Protein AF-A0A1L7W8F9-F1 (afdb_monomer_lite)

Organism: Fusarium proliferatum (strain ET1) (NCBI:txid1227346)

pLDDT: mean 82.41, std 11.7, range [34.16, 96.94]

Sequence (170 aa):
MPPLTVLLGNPYLVNFTNKLESITKATGMEKDLYLFNVTLDKWVQDFVEPGYASMAGPKGTTSIQTIVLCSRKWRDSALLIFLSFQKAGVGAVQHLGVWSPKTNASGNLEAIPPYALNGKAWPAGRRIVGKHDSERRRILPYLEAQESQKPLRLDTCWLTVGRIDEFFLR

Radius of gyration: 16.99 Å; chains: 1; bounding box: 45×44×45 Å

Structure (mmCIF, N/CA/C/O backbone):
data_AF-A0A1L7W8F9-F1
#
_entry.id   AF-A0A1L7W8F9-F1
#
loop_
_atom_site.group_PDB
_atom_site.id
_atom_site.type_symbol
_atom_site.label_atom_id
_atom_site.label_alt_id
_atom_site.label_comp_id
_atom_site.label_asym_id
_atom_site.label_entity_id
_atom_site.label_seq_id
_atom_site.pdbx_PDB_ins_code
_atom_site.Cartn_x
_atom_site.Cartn_y
_atom_site.Cartn_z
_atom_site.occupancy
_atom_site.B_iso_or_equiv
_atom_site.auth_seq_id
_atom_site.auth_comp_id
_atom_site.auth_asym_id
_atom_site.auth_atom_id
_atom_site.pdbx_PDB_model_num
ATOM 1 N N . MET A 1 1 ? -5.380 14.397 5.155 1.00 37.94 1 MET A N 1
ATOM 2 C CA . MET A 1 1 ? -3.904 14.410 5.056 1.00 37.94 1 MET A CA 1
ATOM 3 C C . MET A 1 1 ? -3.549 14.885 3.661 1.00 37.94 1 MET A C 1
ATOM 5 O O . MET A 1 1 ? -4.171 14.374 2.735 1.00 37.94 1 MET A O 1
ATOM 9 N N . PRO A 1 2 ? -2.633 15.852 3.498 1.00 34.16 2 PRO A N 1
ATOM 10 C CA . PRO A 1 2 ? -2.141 16.206 2.174 1.00 34.16 2 PRO A CA 1
ATOM 11 C C . PRO A 1 2 ? -1.418 14.997 1.553 1.00 34.16 2 PRO A C 1
ATOM 13 O O . PRO A 1 2 ? -0.794 14.232 2.298 1.00 34.16 2 PRO A O 1
ATOM 16 N N . PRO A 1 3 ? -1.512 14.794 0.228 1.00 43.28 3 PRO A N 1
ATOM 17 C CA . PRO A 1 3 ? -0.809 13.716 -0.448 1.00 43.28 3 PRO A CA 1
ATOM 18 C C . PRO A 1 3 ? 0.689 13.882 -0.232 1.00 43.28 3 PRO A C 1
ATOM 20 O O . PRO A 1 3 ? 1.248 14.963 -0.418 1.00 43.28 3 PRO A O 1
ATOM 23 N N . LEU A 1 4 ? 1.343 12.804 0.175 1.00 51.09 4 LEU A N 1
ATOM 24 C CA . LEU A 1 4 ? 2.788 12.752 0.182 1.00 51.09 4 LEU A CA 1
ATOM 25 C C . LEU A 1 4 ? 3.220 12.240 -1.196 1.00 51.09 4 LEU A C 1
ATOM 27 O O . LEU A 1 4 ? 3.386 11.040 -1.394 1.00 51.09 4 LEU A O 1
ATOM 31 N N . THR A 1 5 ? 3.297 13.143 -2.176 1.00 54.28 5 THR A N 1
ATOM 32 C CA . THR A 1 5 ? 3.678 12.773 -3.545 1.00 54.28 5 THR A CA 1
ATOM 33 C C . THR A 1 5 ? 5.191 12.662 -3.622 1.00 54.28 5 THR A C 1
ATOM 35 O O . THR A 1 5 ? 5.926 13.626 -3.406 1.00 54.28 5 THR A O 1
ATOM 38 N N . VAL A 1 6 ? 5.648 11.450 -3.901 1.00 58.72 6 VAL A N 1
ATOM 39 C CA . VAL A 1 6 ? 7.054 11.077 -3.887 1.00 58.72 6 VAL A CA 1
ATOM 40 C C . VAL A 1 6 ? 7.391 10.386 -5.194 1.00 58.72 6 VAL A C 1
ATOM 42 O O . VAL A 1 6 ? 6.728 9.424 -5.575 1.00 58.72 6 VAL A O 1
ATOM 45 N N . LEU A 1 7 ? 8.478 10.815 -5.829 1.00 60.50 7 LEU A N 1
ATOM 46 C CA . LEU A 1 7 ? 9.124 10.068 -6.906 1.00 60.50 7 LEU A CA 1
ATOM 47 C C . LEU A 1 7 ? 10.611 9.883 -6.615 1.00 60.50 7 LEU A C 1
ATOM 49 O O . LEU A 1 7 ? 11.198 10.594 -5.804 1.00 60.50 7 LEU A O 1
ATOM 53 N N . LEU A 1 8 ? 11.235 8.932 -7.303 1.00 60.50 8 LEU A N 1
ATOM 54 C CA . LEU A 1 8 ? 12.690 8.792 -7.328 1.00 60.50 8 LEU A CA 1
ATOM 55 C C . LEU A 1 8 ? 13.229 9.594 -8.511 1.00 60.50 8 LEU A C 1
ATOM 57 O O . LEU A 1 8 ? 12.706 9.510 -9.625 1.00 60.50 8 LEU A O 1
ATOM 61 N N . GLY A 1 9 ? 14.255 10.401 -8.253 1.00 59.69 9 GLY A N 1
ATOM 62 C CA . GLY A 1 9 ? 14.928 11.191 -9.273 1.00 59.69 9 GLY A CA 1
ATOM 63 C C . GLY A 1 9 ? 15.663 10.263 -10.231 1.00 59.69 9 GLY A C 1
ATOM 64 O O . GLY A 1 9 ? 16.642 9.626 -9.858 1.00 59.69 9 GLY A O 1
ATOM 65 N N . ASN A 1 10 ? 15.188 10.173 -11.470 1.00 66.00 10 ASN A N 1
ATOM 66 C CA . ASN A 1 10 ? 15.836 9.390 -12.512 1.00 66.00 10 ASN A CA 1
ATOM 67 C C . ASN A 1 10 ? 16.052 10.286 -13.747 1.00 66.00 10 ASN A C 1
ATOM 69 O O . ASN A 1 10 ? 15.075 10.841 -14.259 1.00 66.00 10 ASN A O 1
ATOM 73 N N . PRO A 1 11 ? 17.294 10.432 -14.250 1.00 67.19 11 PRO A N 1
ATOM 74 C CA . PRO A 1 11 ? 17.599 11.314 -15.380 1.00 67.19 11 PRO A CA 1
ATOM 75 C C . PRO A 1 11 ? 16.903 10.891 -16.683 1.00 67.19 11 PRO A C 1
ATOM 77 O O . PRO A 1 11 ? 16.726 11.709 -17.579 1.00 67.19 11 PRO A O 1
ATOM 80 N N . TYR A 1 12 ? 16.436 9.643 -16.783 1.00 76.00 12 TYR A N 1
ATOM 81 C CA . TYR A 1 12 ? 15.638 9.155 -17.910 1.00 76.00 12 TYR A CA 1
ATOM 82 C C . TYR A 1 12 ? 14.140 9.490 -17.791 1.00 76.00 12 TYR A C 1
ATOM 84 O O . TYR A 1 12 ? 13.385 9.246 -18.727 1.00 76.00 12 TYR A O 1
ATOM 92 N N . LEU A 1 13 ? 13.691 10.046 -16.659 1.00 81.69 13 LEU A N 1
ATOM 93 C CA . LEU A 1 13 ? 12.282 10.350 -16.378 1.00 81.69 13 LEU A CA 1
ATOM 94 C C . LEU A 1 13 ? 11.972 11.852 -16.349 1.00 81.69 13 LEU A C 1
ATOM 96 O O . LEU A 1 13 ? 10.881 12.222 -15.935 1.00 81.69 13 LEU A O 1
ATOM 100 N N . VAL A 1 14 ? 12.870 12.724 -16.820 1.00 84.62 14 VAL A N 1
ATOM 101 C CA . VAL A 1 14 ? 12.711 14.194 -16.734 1.00 84.62 14 VAL A CA 1
ATOM 102 C C . VAL A 1 14 ? 11.347 14.673 -17.241 1.00 84.62 14 VAL A C 1
ATOM 104 O O . VAL A 1 14 ? 10.661 15.417 -16.548 1.00 84.62 14 VAL A O 1
ATOM 107 N N . ASN A 1 15 ? 10.903 14.201 -18.411 1.00 88.56 15 ASN A N 1
ATOM 108 C CA . ASN A 1 15 ? 9.605 14.606 -18.960 1.00 88.56 15 ASN A CA 1
ATOM 109 C C . ASN A 1 15 ? 8.427 14.137 -18.083 1.00 88.56 15 ASN A C 1
ATOM 111 O O . ASN A 1 15 ? 7.476 14.879 -17.850 1.00 88.56 15 ASN A O 1
ATOM 115 N N . PHE A 1 16 ? 8.509 12.913 -17.557 1.00 88.12 16 PHE A N 1
ATOM 116 C CA . PHE A 1 16 ? 7.504 12.373 -16.644 1.00 88.12 16 PHE A CA 1
ATOM 117 C C . PHE A 1 16 ? 7.451 13.177 -15.341 1.00 88.12 16 PHE A C 1
ATOM 119 O O . PHE A 1 16 ? 6.374 13.603 -14.931 1.00 88.12 16 PHE A O 1
ATOM 126 N N . THR A 1 17 ? 8.608 13.438 -14.733 1.00 86.81 17 THR A N 1
ATOM 127 C CA . THR A 1 17 ? 8.723 14.188 -13.483 1.00 86.81 17 THR A CA 1
ATOM 128 C C . THR A 1 17 ? 8.189 15.609 -13.627 1.00 86.81 17 THR A C 1
ATOM 130 O O . THR A 1 17 ? 7.363 16.020 -12.818 1.00 86.81 17 THR A O 1
ATOM 133 N N . ASN A 1 18 ? 8.564 16.323 -14.693 1.00 88.31 18 ASN A N 1
ATOM 134 C CA . ASN A 1 18 ? 8.073 17.680 -14.954 1.00 88.31 18 ASN A CA 1
ATOM 135 C C . ASN A 1 18 ? 6.550 17.703 -15.144 1.00 88.31 18 ASN A C 1
ATOM 137 O O . ASN A 1 18 ? 5.857 18.588 -14.638 1.00 88.31 18 ASN A O 1
ATOM 141 N N . LYS A 1 19 ? 6.005 16.712 -15.861 1.00 90.25 19 LYS A N 1
ATOM 142 C CA . LYS A 1 19 ? 4.559 16.612 -16.070 1.00 90.25 19 LYS A CA 1
ATOM 143 C C . LYS A 1 19 ? 3.823 16.289 -14.771 1.00 90.25 19 LYS A C 1
ATOM 145 O O . LYS A 1 19 ? 2.791 16.900 -14.505 1.00 90.25 19 LYS A O 1
ATOM 150 N N . LEU A 1 20 ? 4.354 15.383 -13.948 1.00 87.31 20 LEU A N 1
ATOM 151 C CA . LEU A 1 20 ? 3.765 15.081 -12.645 1.00 87.31 20 LEU A CA 1
ATOM 152 C C . LEU A 1 20 ? 3.817 16.293 -11.712 1.00 87.31 20 LEU A C 1
ATOM 154 O O . LEU A 1 20 ? 2.834 16.573 -11.034 1.00 87.31 20 LEU A O 1
ATOM 158 N N . GLU A 1 21 ? 4.925 17.030 -11.692 1.00 86.81 21 GLU A N 1
ATOM 159 C CA . GLU A 1 21 ? 5.059 18.253 -10.900 1.00 86.81 21 GLU A CA 1
ATOM 160 C C . GLU A 1 21 ? 4.011 19.298 -11.311 1.00 86.81 21 GLU A C 1
ATOM 162 O O . GLU A 1 21 ? 3.326 19.859 -10.457 1.00 86.81 21 GLU A O 1
ATOM 167 N N . SER A 1 22 ? 3.819 19.500 -12.618 1.00 88.38 22 SER A N 1
ATOM 168 C CA . SER A 1 22 ? 2.789 20.400 -13.147 1.00 88.38 22 SER A CA 1
ATOM 169 C C . SER A 1 22 ? 1.379 19.987 -12.715 1.00 88.38 22 SER A C 1
ATOM 171 O O . SER A 1 22 ? 0.613 20.831 -12.249 1.00 88.38 22 SER A O 1
ATOM 173 N N . ILE A 1 23 ? 1.050 18.694 -12.804 1.00 88.44 23 ILE A N 1
ATOM 174 C CA . ILE A 1 23 ? -0.242 18.164 -12.346 1.00 88.44 23 ILE A CA 1
ATOM 175 C C . ILE A 1 23 ? -0.392 18.372 -10.836 1.00 88.44 23 ILE A C 1
ATOM 177 O O . ILE A 1 23 ? -1.420 18.867 -10.386 1.00 88.44 23 ILE A O 1
ATOM 181 N N . THR A 1 24 ? 0.644 18.063 -10.056 1.00 86.06 24 THR A N 1
ATOM 182 C CA . THR A 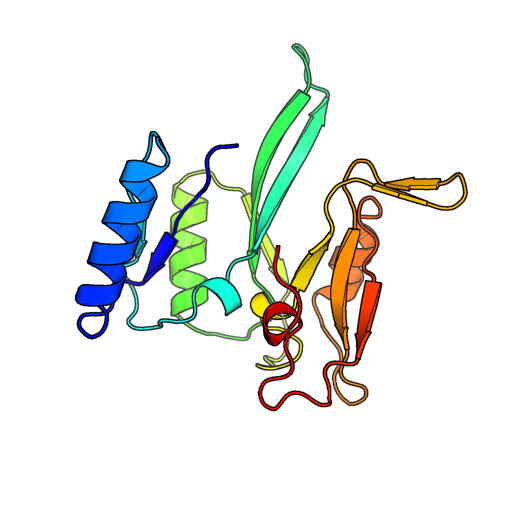1 24 ? 0.643 18.205 -8.592 1.00 86.06 24 THR A CA 1
ATOM 183 C C . THR A 1 24 ? 0.358 19.654 -8.188 1.00 86.06 24 THR A C 1
ATOM 185 O O . THR A 1 24 ? -0.537 19.901 -7.380 1.00 86.06 24 THR A O 1
ATOM 188 N N . LYS A 1 25 ? 1.023 20.628 -8.820 1.00 85.56 25 LYS A N 1
ATOM 189 C CA . LYS A 1 25 ? 0.779 22.063 -8.595 1.00 85.56 25 LYS A CA 1
ATOM 190 C C . LYS A 1 25 ? -0.652 22.472 -8.950 1.00 85.56 25 LYS A C 1
ATOM 192 O O . LYS A 1 25 ? -1.277 23.223 -8.205 1.00 85.56 25 LYS A O 1
ATOM 197 N N . ALA A 1 26 ? -1.207 21.930 -10.034 1.00 88.44 26 ALA A N 1
ATOM 198 C CA . ALA A 1 26 ? -2.583 22.206 -10.442 1.00 88.44 26 ALA A CA 1
ATOM 199 C C . ALA A 1 26 ? -3.639 21.664 -9.456 1.00 88.44 26 ALA A C 1
ATOM 201 O O . ALA A 1 26 ? -4.750 22.185 -9.416 1.00 88.44 26 ALA A O 1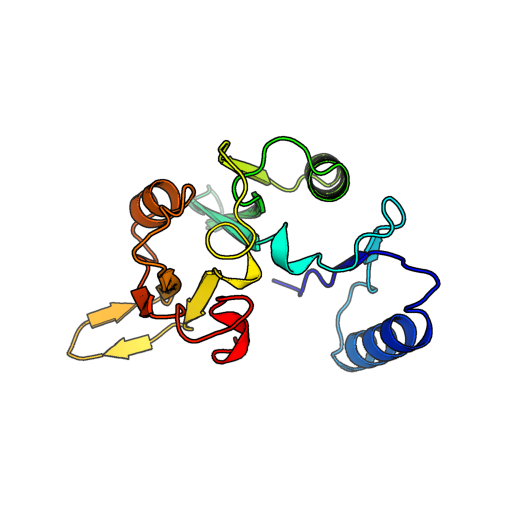
ATOM 202 N N . THR A 1 27 ? -3.308 20.658 -8.635 1.00 85.50 27 THR A N 1
ATOM 203 C CA . THR A 1 27 ? -4.233 20.119 -7.615 1.00 85.50 27 THR A CA 1
ATOM 204 C C . THR A 1 27 ? -4.349 20.974 -6.347 1.00 85.50 27 THR A C 1
ATOM 206 O O . THR A 1 27 ? -5.126 20.632 -5.458 1.00 85.50 27 THR A O 1
ATOM 209 N N . GLY A 1 28 ? -3.598 22.077 -6.239 1.00 83.75 28 GLY A N 1
ATOM 210 C CA . GLY A 1 28 ? -3.614 22.944 -5.054 1.00 83.75 28 GLY A CA 1
ATOM 211 C C . GLY A 1 28 ? -2.907 22.341 -3.837 1.00 83.75 28 GLY A C 1
ATOM 212 O O . GLY A 1 28 ? -3.148 22.762 -2.708 1.00 83.75 28 GLY A O 1
ATOM 213 N N . MET A 1 29 ? -2.047 21.340 -4.044 1.00 80.38 29 MET A N 1
ATOM 214 C CA . MET A 1 29 ? -1.207 20.803 -2.980 1.00 80.38 29 MET A CA 1
ATOM 215 C C . MET A 1 29 ? -0.243 21.870 -2.447 1.00 80.38 29 MET A C 1
ATOM 217 O O . MET A 1 29 ? 0.494 22.483 -3.210 1.00 80.38 29 MET A O 1
ATOM 221 N N . GLU A 1 30 ? -0.203 22.038 -1.123 1.00 75.25 30 GLU A N 1
ATOM 222 C CA . GLU A 1 30 ? 0.671 23.016 -0.451 1.00 75.25 30 GLU A CA 1
ATOM 223 C C . GLU A 1 30 ? 2.163 22.659 -0.510 1.00 75.25 30 GLU A C 1
ATOM 225 O O . GLU A 1 30 ? 3.015 23.522 -0.312 1.00 75.25 30 GLU A O 1
ATOM 230 N N . LYS A 1 31 ? 2.491 21.380 -0.725 1.00 74.19 31 LYS A N 1
ATOM 231 C CA . LYS A 1 31 ? 3.870 20.888 -0.764 1.00 74.19 31 LYS A CA 1
ATOM 232 C C . LYS A 1 31 ? 4.253 20.485 -2.176 1.00 74.19 31 LYS A C 1
ATOM 234 O O . LYS A 1 31 ? 3.520 19.743 -2.829 1.00 74.19 31 LYS A O 1
ATOM 239 N N . ASP A 1 32 ? 5.438 20.924 -2.585 1.00 78.31 32 ASP A N 1
ATOM 240 C CA . ASP A 1 32 ? 6.049 20.511 -3.840 1.00 78.31 32 ASP A CA 1
ATOM 241 C C . ASP A 1 32 ? 6.339 19.005 -3.865 1.00 78.31 32 ASP A C 1
ATOM 243 O O . ASP A 1 32 ? 6.510 18.344 -2.833 1.00 78.31 32 ASP A O 1
ATOM 247 N N . LEU A 1 33 ? 6.418 18.473 -5.085 1.00 80.38 33 LEU A N 1
ATOM 248 C CA . LEU A 1 33 ? 6.823 17.101 -5.352 1.00 80.38 33 LEU A CA 1
ATOM 249 C C . LEU A 1 33 ? 8.225 16.849 -4.781 1.00 80.38 33 LEU A C 1
ATOM 251 O O . LEU A 1 33 ? 9.189 17.512 -5.164 1.00 80.38 33 LEU A O 1
ATOM 255 N N . TYR A 1 34 ? 8.358 15.855 -3.902 1.00 78.06 34 TYR A N 1
ATOM 256 C CA . TYR A 1 34 ? 9.661 15.480 -3.363 1.00 78.06 34 TYR A CA 1
ATOM 257 C C . TYR A 1 34 ? 10.305 14.383 -4.215 1.00 78.06 34 TYR A C 1
ATOM 259 O O . TYR A 1 34 ? 9.749 13.293 -4.381 1.00 78.06 34 TYR A O 1
ATOM 267 N N . LEU A 1 35 ? 11.501 14.670 -4.734 1.00 78.50 35 LEU A N 1
ATOM 268 C CA . LEU A 1 35 ? 12.288 13.738 -5.537 1.00 78.50 35 LEU A CA 1
ATOM 269 C C . LEU A 1 35 ? 13.416 13.132 -4.705 1.00 78.50 35 LEU A C 1
ATOM 271 O O . LEU A 1 35 ? 14.384 13.800 -4.344 1.00 78.50 35 LEU A O 1
ATOM 275 N N . PHE A 1 36 ? 13.328 11.834 -4.446 1.00 73.44 36 PHE A N 1
ATOM 276 C CA . PHE A 1 36 ? 14.412 11.073 -3.845 1.00 73.44 36 PHE A CA 1
ATOM 277 C C . PHE A 1 36 ? 15.542 10.886 -4.857 1.00 73.44 36 PHE A C 1
ATOM 279 O O . PHE A 1 36 ? 15.496 9.984 -5.689 1.00 73.44 36 PHE A O 1
ATOM 286 N N . ASN A 1 37 ? 16.592 11.698 -4.758 1.00 74.12 37 ASN A N 1
ATOM 287 C CA . ASN A 1 37 ? 17.790 11.566 -5.594 1.00 74.12 37 ASN A CA 1
ATOM 288 C C . ASN A 1 37 ? 18.850 10.631 -4.977 1.00 74.12 37 ASN A C 1
ATOM 290 O O . ASN A 1 37 ? 20.051 10.855 -5.092 1.00 74.12 37 ASN A O 1
ATOM 294 N N . VAL A 1 38 ? 18.398 9.613 -4.242 1.00 69.62 38 VAL A N 1
ATOM 295 C CA . VAL A 1 38 ? 19.260 8.664 -3.513 1.00 69.62 38 VAL A CA 1
ATOM 296 C C . VAL A 1 38 ? 19.363 7.309 -4.218 1.00 69.62 38 VAL A C 1
ATOM 298 O O . VAL A 1 38 ? 20.077 6.423 -3.762 1.00 69.62 38 VAL A O 1
ATOM 301 N N . THR A 1 39 ? 18.638 7.119 -5.323 1.00 73.19 39 THR A N 1
ATOM 302 C CA . THR A 1 39 ? 18.630 5.886 -6.118 1.00 73.19 39 THR A CA 1
ATOM 303 C C . THR A 1 39 ? 18.042 6.130 -7.510 1.00 73.19 39 THR A C 1
ATOM 305 O O . THR A 1 39 ? 17.192 6.997 -7.680 1.00 73.19 39 THR A O 1
ATOM 308 N N . LEU A 1 40 ? 18.465 5.323 -8.490 1.00 74.88 40 LEU A N 1
ATOM 309 C CA . LEU A 1 40 ? 17.933 5.303 -9.862 1.00 74.88 40 LEU A CA 1
ATOM 310 C C . LEU A 1 40 ? 16.706 4.398 -10.035 1.00 74.88 40 LEU A C 1
ATOM 312 O O . LEU A 1 40 ? 16.143 4.292 -11.128 1.00 74.88 40 LEU A O 1
ATOM 316 N N . ASP A 1 41 ? 16.321 3.697 -8.978 1.00 79.06 41 ASP A N 1
ATOM 317 C CA . ASP A 1 41 ? 15.114 2.896 -8.948 1.00 79.06 41 ASP A CA 1
ATOM 318 C C . ASP A 1 41 ? 13.888 3.746 -9.300 1.00 79.06 41 ASP A C 1
ATOM 320 O O . ASP A 1 41 ? 13.774 4.874 -8.856 1.00 79.06 41 ASP A O 1
ATOM 324 N N . LYS A 1 42 ? 12.979 3.228 -10.122 1.00 80.69 42 LYS A N 1
ATOM 325 C CA . LYS A 1 42 ? 11.793 3.962 -10.585 1.00 80.69 42 LYS A CA 1
ATOM 326 C C . LYS A 1 42 ? 10.489 3.492 -9.944 1.00 80.69 42 LYS A C 1
ATOM 328 O O . LYS A 1 42 ? 9.460 4.130 -10.126 1.00 80.69 42 LYS A O 1
ATOM 333 N N . TRP A 1 43 ? 10.513 2.390 -9.198 1.00 81.19 43 TRP A N 1
ATOM 334 C CA . TRP A 1 43 ? 9.301 1.697 -8.757 1.00 81.19 43 TRP A CA 1
ATOM 335 C C . TRP A 1 43 ? 8.918 2.019 -7.309 1.00 81.19 43 TRP A C 1
ATOM 337 O O . TRP A 1 43 ? 8.654 1.101 -6.547 1.00 81.19 43 TRP A O 1
ATOM 347 N N . VAL A 1 44 ? 8.893 3.300 -6.899 1.00 80.19 44 VAL A N 1
ATOM 348 C CA . VAL A 1 44 ? 8.601 3.728 -5.500 1.00 80.19 44 VAL A CA 1
ATOM 349 C C . VAL A 1 44 ? 7.430 2.972 -4.872 1.00 80.19 44 VAL A C 1
ATOM 351 O O . VAL A 1 44 ? 7.525 2.507 -3.734 1.00 80.19 44 VAL A O 1
ATOM 354 N N . GLN A 1 45 ? 6.358 2.828 -5.649 1.00 84.19 45 GLN A N 1
ATOM 355 C CA . GLN A 1 45 ? 5.119 2.154 -5.276 1.00 84.19 45 GLN A CA 1
ATOM 356 C C . GLN A 1 45 ? 5.325 0.693 -4.846 1.00 84.19 45 GLN A C 1
ATOM 358 O O . GLN A 1 45 ? 4.521 0.160 -4.100 1.00 84.19 45 GLN A O 1
ATOM 363 N N . ASP A 1 46 ? 6.412 0.027 -5.242 1.00 82.81 46 ASP A N 1
ATOM 364 C CA . ASP A 1 46 ? 6.711 -1.344 -4.821 1.00 82.81 46 ASP A CA 1
ATOM 365 C C . ASP A 1 46 ? 7.399 -1.430 -3.451 1.00 82.81 46 ASP A C 1
ATOM 367 O O . ASP A 1 46 ? 7.602 -2.542 -2.942 1.00 82.81 46 ASP A O 1
ATOM 371 N N . PHE A 1 47 ? 7.809 -0.299 -2.867 1.00 78.44 47 PHE A N 1
ATOM 372 C CA . PHE A 1 47 ? 8.590 -0.255 -1.623 1.00 78.44 47 PHE A CA 1
ATOM 373 C C . PHE A 1 47 ? 7.858 0.422 -0.481 1.00 78.44 47 PHE A C 1
ATOM 375 O O . PHE A 1 47 ? 8.068 0.023 0.660 1.00 78.44 47 PHE A O 1
ATOM 382 N N . VAL A 1 48 ? 7.051 1.439 -0.773 1.00 79.81 48 VAL A N 1
ATOM 383 C CA . VAL A 1 48 ? 6.445 2.297 0.243 1.00 79.81 48 VAL A CA 1
ATOM 384 C C . VAL A 1 48 ? 4.938 2.211 0.140 1.00 79.81 48 VAL A C 1
ATOM 386 O O . VAL A 1 48 ? 4.376 2.536 -0.897 1.00 79.81 48 VAL A O 1
ATOM 389 N N . GLU A 1 49 ? 4.305 1.829 1.243 1.00 87.00 49 GLU A N 1
ATOM 390 C CA . GLU A 1 49 ? 2.867 1.986 1.434 1.00 87.00 49 GLU A CA 1
ATOM 391 C C . GLU A 1 49 ? 2.621 3.013 2.554 1.00 87.00 49 GLU A C 1
ATOM 393 O O . GLU A 1 49 ? 2.942 2.729 3.717 1.00 87.00 49 GLU A O 1
ATOM 398 N N . PRO A 1 50 ? 2.117 4.221 2.243 1.00 87.38 50 PRO A N 1
ATOM 399 C CA . PRO A 1 50 ? 1.779 5.217 3.252 1.00 87.38 50 PRO A CA 1
ATOM 400 C C . PRO A 1 50 ? 0.607 4.764 4.131 1.00 87.38 50 PRO A C 1
ATOM 402 O O . PRO A 1 50 ? -0.426 4.303 3.652 1.00 87.38 50 PRO A O 1
ATOM 405 N N . GLY A 1 51 ? 0.739 4.967 5.435 1.00 88.69 51 GLY A N 1
ATOM 406 C CA . GLY A 1 51 ? -0.276 4.666 6.433 1.00 88.69 51 GLY A CA 1
ATOM 407 C C . GLY A 1 51 ? -0.282 5.685 7.566 1.00 88.69 51 GLY A C 1
ATOM 408 O O . GLY A 1 51 ? 0.385 6.722 7.526 1.00 88.69 51 GLY A O 1
ATOM 409 N N . TYR A 1 52 ? -1.070 5.395 8.595 1.00 91.06 52 TYR A N 1
ATOM 410 C CA . TYR A 1 52 ? -1.082 6.172 9.825 1.00 91.06 52 TYR A CA 1
ATOM 411 C C . TYR A 1 52 ? -1.463 5.293 11.016 1.00 91.06 52 TYR A C 1
ATOM 413 O O . TYR A 1 52 ? -2.075 4.235 10.858 1.00 91.06 52 TYR A O 1
ATOM 421 N N . ALA A 1 53 ? -1.110 5.751 12.211 1.00 90.62 53 ALA A N 1
ATOM 422 C CA . ALA A 1 53 ? -1.612 5.219 13.469 1.00 90.62 53 ALA A CA 1
ATOM 423 C C . ALA A 1 53 ? -2.174 6.371 14.300 1.00 90.62 53 ALA A C 1
ATOM 425 O O . ALA A 1 53 ? -1.609 7.467 14.306 1.00 90.62 53 ALA A O 1
ATOM 426 N N . SER A 1 54 ? -3.280 6.125 14.995 1.00 91.88 54 SER A N 1
ATOM 427 C CA . SER A 1 54 ? -3.989 7.142 15.769 1.00 91.88 54 SER A CA 1
ATOM 428 C C . SER A 1 54 ? -4.326 6.623 17.156 1.00 91.88 54 SER A C 1
ATOM 430 O O . SER A 1 54 ? -4.613 5.441 17.328 1.00 91.88 54 SER A O 1
ATOM 432 N N . MET A 1 55 ? -4.337 7.522 18.135 1.00 93.44 55 MET A N 1
ATOM 433 C CA . MET A 1 55 ? -4.805 7.240 19.489 1.00 93.44 55 MET A CA 1
ATOM 434 C C . MET A 1 55 ? -5.563 8.438 20.058 1.00 93.44 55 MET A C 1
ATOM 436 O O . MET A 1 55 ? -5.355 9.580 19.638 1.00 93.44 55 MET A O 1
ATOM 440 N N . ALA A 1 56 ? -6.429 8.183 21.038 1.00 94.62 56 ALA A N 1
ATOM 441 C CA . ALA A 1 56 ? -7.045 9.251 21.812 1.00 94.62 56 ALA A CA 1
ATOM 442 C C . ALA A 1 56 ? -5.968 9.982 22.629 1.00 94.62 56 ALA A C 1
ATOM 444 O O . ALA A 1 56 ? -5.173 9.354 23.327 1.00 94.62 56 ALA A O 1
ATOM 445 N N . GLY A 1 57 ? -5.935 11.307 22.527 1.00 93.31 57 GLY A N 1
ATOM 446 C CA . GLY A 1 57 ? -5.069 12.176 23.310 1.00 93.31 57 GLY A CA 1
ATOM 447 C C . GLY A 1 57 ? -5.871 13.148 24.183 1.00 93.31 57 GLY A C 1
ATOM 448 O O . GLY A 1 57 ? -7.088 13.270 24.029 1.00 93.31 57 GLY A O 1
ATOM 449 N N . PRO A 1 58 ? -5.199 13.906 25.068 1.00 90.62 58 PRO A N 1
ATOM 450 C CA . PRO A 1 58 ? -5.860 14.812 26.015 1.00 90.62 58 PRO A CA 1
ATOM 451 C C . PRO A 1 58 ? -6.698 15.928 25.369 1.00 90.62 58 PRO A C 1
ATOM 453 O O . PRO A 1 58 ? -7.564 16.499 26.021 1.00 90.62 58 PRO A O 1
ATOM 456 N N . LYS A 1 59 ? -6.428 16.264 24.100 1.00 93.31 59 LYS A N 1
ATOM 457 C CA . LYS A 1 59 ? -7.114 17.321 23.334 1.00 93.31 59 LYS A CA 1
ATOM 458 C C . LYS A 1 59 ? -7.828 16.785 22.084 1.00 93.31 59 LYS A C 1
ATOM 460 O O . LYS A 1 59 ? -8.095 17.546 21.160 1.00 93.31 59 LYS A O 1
ATOM 465 N N . GLY A 1 60 ? -8.096 15.479 22.033 1.00 92.94 60 GLY A N 1
ATOM 466 C CA . GLY A 1 60 ? -8.659 14.798 20.866 1.00 92.94 60 GLY A CA 1
ATOM 467 C C . GLY A 1 60 ? -7.694 13.792 20.243 1.00 92.94 60 GLY A C 1
ATOM 468 O O . GLY A 1 60 ? -6.668 13.447 20.827 1.00 92.94 60 GLY A O 1
ATOM 469 N N . THR A 1 61 ? -8.045 13.280 19.065 1.00 94.00 61 THR A N 1
ATOM 470 C CA . THR A 1 61 ? -7.268 12.238 18.381 1.00 94.00 61 THR A CA 1
ATOM 471 C C . THR A 1 61 ? -5.923 12.774 17.905 1.00 94.00 61 THR A C 1
ATOM 473 O O . THR A 1 61 ? -5.863 13.698 17.096 1.00 94.00 61 THR A O 1
ATOM 476 N N . THR A 1 62 ? -4.846 12.133 18.345 1.00 91.56 62 THR A N 1
ATOM 477 C CA . THR A 1 62 ? -3.490 12.367 17.844 1.00 91.56 62 THR A CA 1
ATOM 478 C C . THR A 1 62 ? -3.129 11.262 16.863 1.00 91.56 62 THR A C 1
ATOM 480 O O . THR A 1 62 ? -3.443 10.096 17.100 1.00 91.56 62 THR A O 1
ATOM 483 N N . SER A 1 63 ? -2.466 11.615 15.761 1.00 91.50 63 SER A N 1
ATOM 484 C CA . SER A 1 63 ? -2.049 10.655 14.734 1.00 91.50 63 SER A CA 1
ATOM 485 C C . SER A 1 63 ? -0.593 10.846 14.338 1.00 91.50 63 SER A C 1
ATOM 487 O O . SER A 1 63 ? -0.110 11.974 14.276 1.00 91.50 63 SER A O 1
ATOM 489 N N . ILE A 1 64 ? 0.072 9.744 14.009 1.00 89.12 64 ILE A N 1
ATOM 490 C CA . ILE A 1 64 ? 1.379 9.728 13.354 1.00 89.12 64 ILE A CA 1
ATOM 491 C C . ILE A 1 64 ? 1.228 9.140 11.954 1.00 89.12 64 ILE A C 1
ATOM 493 O O . ILE A 1 64 ? 0.472 8.189 11.750 1.00 89.12 64 ILE A O 1
ATOM 497 N N . GLN A 1 65 ? 1.950 9.699 10.986 1.00 88.12 65 GLN A N 1
ATOM 498 C CA . GLN A 1 65 ? 2.107 9.054 9.685 1.00 88.12 65 GLN A CA 1
ATOM 499 C C . GLN A 1 65 ? 3.046 7.863 9.837 1.00 88.12 65 GLN A C 1
ATOM 501 O O . GLN A 1 65 ? 4.010 7.924 10.605 1.00 88.12 65 GLN A O 1
ATOM 506 N N . THR A 1 66 ? 2.769 6.796 9.100 1.00 84.62 66 THR A N 1
ATOM 507 C CA . THR A 1 66 ? 3.624 5.618 9.040 1.00 84.62 66 THR A CA 1
ATOM 508 C C . THR A 1 66 ? 3.942 5.260 7.597 1.00 84.62 66 THR A C 1
ATOM 510 O O . THR A 1 66 ? 3.153 5.510 6.692 1.00 84.62 66 THR A O 1
ATOM 513 N N . ILE A 1 67 ? 5.103 4.660 7.372 1.00 83.75 67 ILE A N 1
ATOM 514 C CA . ILE A 1 67 ? 5.412 3.966 6.124 1.00 83.75 67 ILE A CA 1
ATOM 515 C C . ILE A 1 67 ? 5.516 2.470 6.398 1.00 83.75 67 ILE A C 1
ATOM 517 O O . ILE A 1 67 ? 6.164 2.048 7.360 1.00 83.75 67 ILE A O 1
ATOM 521 N N . VAL A 1 68 ? 4.886 1.659 5.554 1.00 77.31 68 VAL A N 1
ATOM 522 C CA . VAL A 1 68 ? 5.041 0.205 5.578 1.00 77.31 68 VAL A CA 1
ATOM 523 C C . VAL A 1 68 ? 5.944 -0.203 4.423 1.00 77.31 68 VAL A C 1
ATOM 525 O O . VAL A 1 68 ? 5.622 0.019 3.256 1.00 77.31 68 VAL A O 1
ATOM 528 N N . LEU A 1 69 ? 7.078 -0.819 4.755 1.00 71.56 69 LEU A N 1
ATOM 529 C CA . LEU A 1 69 ? 7.947 -1.468 3.782 1.00 71.56 69 LEU A CA 1
ATOM 530 C C . LEU A 1 69 ? 7.581 -2.942 3.646 1.00 71.56 69 LEU A C 1
ATOM 532 O O . LEU A 1 69 ? 7.676 -3.714 4.611 1.00 71.56 69 LEU A O 1
ATOM 536 N N . CYS A 1 70 ? 7.241 -3.367 2.433 1.00 64.94 70 CYS A N 1
ATOM 537 C CA . CYS A 1 70 ? 6.969 -4.774 2.190 1.00 64.94 70 CYS A CA 1
ATOM 538 C C . CYS A 1 70 ? 8.262 -5.613 2.042 1.00 64.94 70 CYS A C 1
ATOM 540 O O . CYS A 1 70 ? 9.221 -5.242 1.362 1.00 64.94 70 CYS A O 1
ATOM 542 N N . SER A 1 71 ? 8.249 -6.765 2.725 1.00 57.44 71 SER A N 1
ATOM 543 C CA . SER A 1 71 ? 9.296 -7.788 2.908 1.00 57.44 71 SER A CA 1
ATOM 544 C C . SER A 1 71 ? 10.413 -7.876 1.869 1.00 57.44 71 SER A C 1
ATOM 546 O O . SER A 1 71 ? 10.208 -8.444 0.799 1.00 57.44 71 SER A O 1
ATOM 548 N N . ARG A 1 72 ? 11.637 -7.458 2.237 1.00 64.12 72 ARG A N 1
ATOM 549 C CA . ARG A 1 72 ? 12.860 -7.626 1.425 1.00 64.12 72 ARG A CA 1
ATOM 550 C C . ARG A 1 72 ? 14.126 -7.835 2.265 1.00 64.12 72 ARG A C 1
ATOM 552 O O . ARG A 1 72 ? 14.232 -7.313 3.372 1.00 64.12 72 ARG A O 1
ATOM 559 N N . LYS A 1 73 ? 15.114 -8.533 1.684 1.00 54.44 73 LYS A N 1
ATOM 560 C CA . LYS A 1 73 ? 16.468 -8.749 2.228 1.00 54.44 73 LYS A CA 1
ATOM 561 C C . LYS A 1 73 ? 17.502 -7.928 1.433 1.00 54.44 73 LYS A C 1
ATOM 563 O O . LYS A 1 73 ? 18.323 -8.530 0.768 1.00 54.44 73 LYS A O 1
ATOM 568 N N . TRP A 1 74 ? 17.457 -6.590 1.511 1.00 53.78 74 TRP A N 1
ATOM 569 C CA . TRP A 1 74 ? 18.407 -5.638 0.876 1.00 53.78 74 TRP A CA 1
ATOM 570 C C . TRP A 1 74 ? 18.086 -5.213 -0.566 1.00 53.78 74 TRP A C 1
ATOM 572 O O . TRP A 1 74 ? 18.585 -5.766 -1.538 1.00 53.78 74 TRP A O 1
ATOM 582 N N . ARG A 1 75 ? 17.267 -4.165 -0.703 1.00 64.00 75 ARG A N 1
ATOM 583 C CA . ARG A 1 75 ? 17.298 -3.276 -1.870 1.00 64.00 75 ARG A CA 1
ATOM 584 C C . ARG A 1 75 ? 17.616 -1.888 -1.346 1.00 64.00 75 ARG A C 1
ATOM 586 O O . ARG A 1 75 ? 16.796 -1.330 -0.616 1.00 64.00 75 ARG A O 1
ATOM 593 N N . ASP A 1 76 ? 18.772 -1.353 -1.715 1.00 69.56 76 ASP A N 1
ATOM 594 C CA . ASP A 1 76 ? 19.308 -0.110 -1.143 1.00 69.56 76 ASP A CA 1
ATOM 595 C C . ASP A 1 76 ? 18.30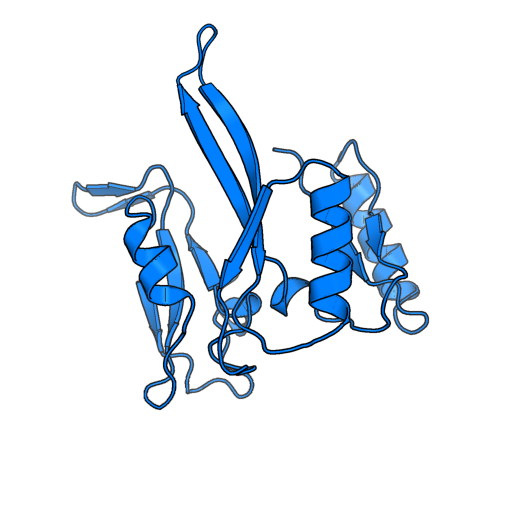9 1.044 -1.241 1.00 69.56 76 ASP A C 1
ATOM 597 O O . ASP A 1 76 ? 18.122 1.802 -0.299 1.00 69.56 76 ASP A O 1
ATOM 601 N N . SER A 1 77 ? 17.546 1.092 -2.333 1.00 76.25 77 SER A N 1
ATOM 602 C CA . SER A 1 77 ? 16.496 2.087 -2.578 1.00 76.25 77 SER A CA 1
ATOM 603 C C . SER A 1 77 ? 15.425 2.138 -1.488 1.00 76.25 77 SER A C 1
ATOM 605 O O . SER A 1 77 ? 15.103 3.213 -0.992 1.00 76.25 77 SER A O 1
ATOM 607 N N . ALA A 1 78 ? 14.899 0.981 -1.074 1.00 75.44 78 ALA A N 1
ATOM 608 C CA . ALA A 1 78 ? 13.849 0.915 -0.058 1.00 75.44 78 ALA A CA 1
ATOM 609 C C . ALA A 1 78 ? 14.381 1.337 1.320 1.00 75.44 78 ALA A C 1
ATOM 611 O O . ALA A 1 78 ? 13.701 2.049 2.056 1.00 75.44 78 ALA A O 1
ATOM 612 N N . LEU A 1 79 ? 15.616 0.938 1.642 1.00 78.25 79 LEU A N 1
ATOM 613 C CA . LEU A 1 79 ? 16.280 1.322 2.886 1.00 78.25 79 LEU A CA 1
ATOM 614 C C . LEU A 1 79 ? 16.583 2.826 2.928 1.00 78.25 79 LEU A C 1
ATOM 616 O O . LEU A 1 79 ? 16.339 3.476 3.940 1.00 78.25 79 LEU A O 1
ATOM 620 N N . LEU A 1 80 ? 17.072 3.400 1.828 1.00 79.75 80 LEU A N 1
ATOM 621 C CA . LEU A 1 80 ? 17.385 4.828 1.741 1.00 79.75 80 LEU A CA 1
ATOM 622 C C . LEU A 1 80 ? 16.128 5.697 1.876 1.00 79.75 80 LEU A C 1
ATOM 624 O O . LEU A 1 80 ? 16.139 6.686 2.614 1.00 79.75 80 LEU A O 1
ATOM 628 N N . ILE A 1 81 ? 15.028 5.302 1.228 1.00 77.31 81 ILE A N 1
ATOM 629 C CA . ILE A 1 81 ? 13.735 5.984 1.373 1.00 77.31 81 ILE A CA 1
ATOM 630 C C . ILE A 1 81 ? 13.234 5.872 2.819 1.00 77.31 81 ILE A C 1
ATOM 632 O O . ILE A 1 81 ? 12.833 6.868 3.417 1.00 77.31 81 ILE A O 1
ATOM 636 N N . PHE A 1 82 ? 13.327 4.687 3.424 1.00 79.44 82 PHE A N 1
ATOM 637 C CA . PHE A 1 82 ? 12.935 4.466 4.816 1.00 79.44 82 PHE A CA 1
ATOM 638 C C . PHE A 1 82 ? 13.696 5.341 5.807 1.00 79.44 82 PHE A C 1
ATOM 640 O O . PHE A 1 82 ? 13.081 5.996 6.647 1.00 79.44 82 PHE A O 1
ATOM 647 N N . LEU A 1 83 ? 15.024 5.402 5.686 1.00 80.62 83 LEU A N 1
ATOM 648 C CA . LEU A 1 83 ? 15.851 6.245 6.547 1.00 80.62 83 LEU A CA 1
ATOM 649 C C . LEU A 1 83 ? 15.517 7.727 6.365 1.00 80.62 83 LEU A C 1
ATOM 651 O O . LEU A 1 83 ? 15.531 8.486 7.331 1.00 80.62 83 LEU A O 1
ATOM 655 N N . SER A 1 84 ? 15.188 8.141 5.142 1.00 81.25 84 SER A N 1
ATOM 656 C CA . SER A 1 84 ? 14.777 9.517 4.869 1.00 81.25 84 SER A CA 1
ATOM 657 C C . SER A 1 84 ? 13.458 9.871 5.560 1.00 81.25 84 SER A C 1
ATOM 659 O O . SER A 1 84 ? 13.359 10.923 6.187 1.00 81.25 84 SER A O 1
ATOM 661 N N . PHE A 1 85 ? 12.469 8.975 5.521 1.00 81.38 85 PHE A N 1
ATOM 662 C CA . PHE A 1 85 ? 11.196 9.157 6.221 1.00 81.38 85 PHE A CA 1
ATOM 663 C C . PHE A 1 85 ? 11.338 9.170 7.740 1.00 81.38 85 PHE A C 1
ATOM 665 O O . PHE A 1 85 ? 10.761 10.029 8.406 1.00 81.38 85 PHE A O 1
ATOM 672 N N . GLN A 1 86 ? 12.151 8.266 8.285 1.00 80.75 86 GLN A N 1
ATOM 673 C CA . GLN A 1 86 ? 12.420 8.227 9.717 1.00 80.75 86 GLN A CA 1
ATOM 674 C C . GLN A 1 86 ? 13.053 9.542 10.200 1.00 80.75 86 GLN A C 1
ATOM 676 O O . GLN A 1 86 ? 12.613 10.106 11.200 1.00 80.75 86 GLN A O 1
ATOM 681 N N . LYS A 1 87 ? 14.038 10.078 9.462 1.00 81.94 87 LYS A N 1
ATOM 682 C CA . LYS A 1 87 ? 14.653 11.386 9.760 1.00 81.94 87 LYS A CA 1
ATOM 683 C C . LYS A 1 87 ? 13.650 12.542 9.710 1.00 81.94 87 LYS A C 1
ATOM 685 O O . LYS A 1 87 ? 13.823 13.518 10.430 1.00 81.94 87 LYS A O 1
ATOM 690 N N . ALA A 1 88 ? 12.602 12.422 8.897 1.00 83.50 88 ALA A N 1
ATOM 691 C CA . ALA A 1 88 ? 11.513 13.391 8.810 1.00 83.50 88 ALA A CA 1
ATOM 692 C C . ALA A 1 88 ? 10.442 13.225 9.912 1.00 83.50 88 ALA A C 1
ATOM 694 O O . ALA A 1 88 ? 9.420 13.908 9.873 1.00 83.50 88 ALA A O 1
ATOM 695 N N . GLY A 1 89 ? 10.645 12.326 10.884 1.00 85.50 89 GLY A N 1
ATOM 696 C CA . GLY A 1 89 ? 9.707 12.090 11.986 1.00 85.50 89 GLY A CA 1
ATOM 697 C C . GLY A 1 89 ? 8.504 11.218 11.615 1.00 85.50 89 GLY A C 1
ATOM 698 O O . GLY A 1 89 ? 7.510 11.205 12.339 1.00 85.50 89 GLY A O 1
ATOM 699 N N . VAL A 1 90 ? 8.569 10.493 10.495 1.00 87.75 90 VAL A N 1
ATOM 700 C CA . VAL A 1 90 ? 7.526 9.548 10.076 1.00 87.75 90 VAL A CA 1
ATOM 701 C C . VAL A 1 90 ? 7.794 8.187 10.718 1.00 87.75 90 VAL A C 1
ATOM 703 O O . VAL A 1 90 ? 8.917 7.680 10.688 1.00 87.75 90 VAL A O 1
ATOM 706 N N . GLY A 1 91 ? 6.759 7.584 11.308 1.00 87.00 91 GLY A N 1
ATOM 707 C CA . GLY A 1 91 ? 6.842 6.233 11.855 1.00 87.00 91 GLY A CA 1
ATOM 708 C C . GLY A 1 91 ? 7.127 5.219 10.749 1.00 87.00 91 GLY A C 1
ATOM 709 O O . GLY A 1 91 ? 6.747 5.414 9.597 1.00 87.00 91 GLY A O 1
ATOM 710 N N . ALA A 1 92 ? 7.791 4.115 11.067 1.00 83.81 92 ALA A N 1
ATOM 711 C CA . ALA A 1 92 ? 8.190 3.178 10.029 1.00 83.81 92 ALA A CA 1
ATOM 712 C C . ALA A 1 92 ? 8.068 1.730 10.496 1.00 83.81 92 ALA A C 1
ATOM 714 O O . ALA A 1 92 ? 8.498 1.378 11.593 1.00 83.81 92 ALA A O 1
ATOM 715 N N . VAL A 1 93 ? 7.464 0.896 9.650 1.00 83.81 93 VAL A N 1
ATOM 716 C CA . VAL A 1 93 ? 7.261 -0.531 9.894 1.00 83.81 93 VAL A CA 1
ATOM 717 C C . VAL A 1 93 ? 7.875 -1.304 8.742 1.00 83.81 93 VAL A C 1
ATOM 719 O O . VAL A 1 93 ? 7.528 -1.100 7.580 1.00 83.81 93 VAL A O 1
ATOM 722 N N . GLN A 1 94 ? 8.769 -2.229 9.068 1.00 80.19 94 GLN A N 1
ATOM 723 C CA . GLN A 1 94 ? 9.344 -3.149 8.101 1.00 80.19 94 GLN A CA 1
ATOM 724 C C . GLN A 1 94 ? 9.076 -4.577 8.549 1.00 80.19 94 GLN A C 1
ATOM 726 O O . GLN A 1 94 ? 9.416 -4.972 9.662 1.00 80.19 94 GLN A O 1
ATOM 731 N N . HIS A 1 95 ? 8.494 -5.369 7.657 1.00 77.56 95 HIS A N 1
ATOM 732 C CA . HIS A 1 95 ? 8.447 -6.812 7.834 1.00 77.56 95 HIS A CA 1
ATOM 733 C C . HIS A 1 95 ? 9.628 -7.430 7.090 1.00 77.56 95 HIS A C 1
ATOM 735 O O . HIS A 1 95 ? 9.889 -7.050 5.954 1.00 77.56 95 HIS A O 1
ATOM 741 N N . LEU A 1 96 ? 10.361 -8.355 7.707 1.00 74.12 96 LEU A N 1
ATOM 742 C CA . LEU A 1 96 ? 11.522 -8.995 7.083 1.00 74.12 96 LEU A CA 1
ATOM 743 C C . LEU A 1 96 ? 11.126 -10.323 6.427 1.00 74.12 96 LEU A C 1
ATOM 745 O O . LEU A 1 96 ? 10.257 -11.040 6.919 1.00 74.12 96 LEU A O 1
ATOM 749 N N . GLY A 1 97 ? 11.785 -10.676 5.324 1.00 68.88 97 GLY A N 1
ATOM 750 C CA . GLY A 1 97 ? 11.560 -11.956 4.657 1.00 68.88 97 GLY A CA 1
ATOM 751 C C . GLY A 1 97 ? 12.175 -12.048 3.264 1.00 68.88 97 GLY A C 1
ATOM 752 O O . GLY A 1 97 ? 12.852 -11.130 2.793 1.00 68.88 97 GLY A O 1
ATOM 753 N N . VAL A 1 98 ? 11.943 -13.189 2.608 1.00 69.31 98 VAL A N 1
ATOM 754 C CA . VAL A 1 98 ? 12.389 -13.440 1.230 1.00 69.31 98 VAL A CA 1
ATOM 755 C C . VAL A 1 98 ? 11.587 -12.560 0.279 1.00 69.31 98 VAL A C 1
ATOM 757 O O . VAL A 1 98 ? 10.358 -12.491 0.357 1.00 69.31 98 VAL A O 1
ATOM 760 N N . TRP A 1 99 ? 12.302 -11.864 -0.598 1.00 71.56 99 TRP A N 1
ATOM 761 C CA . TRP A 1 99 ? 11.700 -10.986 -1.586 1.00 71.56 99 TRP A CA 1
ATOM 762 C C . TRP A 1 99 ? 10.923 -11.787 -2.638 1.00 71.56 99 TRP A C 1
ATOM 764 O O . TRP A 1 99 ? 11.443 -12.768 -3.161 1.00 71.56 99 TRP A O 1
ATOM 774 N N . SER A 1 100 ? 9.713 -11.328 -2.974 1.00 75.62 100 SER A N 1
ATOM 775 C CA . SER A 1 100 ? 9.016 -11.717 -4.205 1.00 75.62 100 SER A CA 1
ATOM 776 C C . SER A 1 100 ? 8.454 -10.466 -4.888 1.00 75.62 100 SER A C 1
ATOM 778 O O . SER A 1 100 ? 7.679 -9.745 -4.249 1.00 75.62 100 SER A O 1
ATOM 780 N N . PRO A 1 101 ? 8.788 -10.223 -6.170 1.00 73.19 101 PRO A N 1
ATOM 781 C CA . PRO A 1 101 ? 8.241 -9.109 -6.942 1.00 73.19 101 PRO A CA 1
ATOM 782 C C . PRO A 1 101 ? 6.745 -9.195 -7.191 1.00 73.19 101 PRO A C 1
ATOM 784 O O . PRO A 1 101 ? 6.129 -8.160 -7.416 1.00 73.19 101 PRO A O 1
ATOM 787 N N . LYS A 1 102 ? 6.155 -10.385 -7.080 1.00 76.00 102 LYS A N 1
ATOM 788 C CA . LYS A 1 102 ? 4.723 -10.577 -7.290 1.00 76.00 102 LYS A CA 1
ATOM 789 C C . LYS A 1 102 ? 3.947 -10.334 -6.004 1.00 76.00 102 LYS A C 1
ATOM 791 O O . LYS A 1 102 ? 3.082 -9.467 -5.926 1.00 76.00 102 LYS A O 1
ATOM 796 N N . THR A 1 103 ? 4.275 -11.077 -4.948 1.00 78.12 103 THR A N 1
ATOM 797 C CA . THR A 1 103 ? 3.455 -11.111 -3.725 1.00 78.12 103 THR A CA 1
ATOM 798 C C . THR A 1 103 ? 3.846 -10.097 -2.665 1.00 78.12 103 THR A C 1
ATOM 800 O O . THR A 1 103 ? 3.000 -9.708 -1.860 1.00 78.12 103 THR A O 1
ATOM 803 N N . ASN A 1 104 ? 5.106 -9.664 -2.630 1.00 81.12 104 ASN A N 1
ATOM 804 C CA . ASN A 1 104 ? 5.605 -8.777 -1.582 1.00 81.12 104 ASN A CA 1
ATOM 805 C C . ASN A 1 104 ? 5.832 -7.339 -2.074 1.00 81.12 104 ASN A C 1
ATOM 807 O O . ASN A 1 104 ? 6.309 -6.531 -1.291 1.00 81.12 104 ASN A O 1
ATOM 811 N N . ALA A 1 105 ? 5.490 -6.985 -3.315 1.00 85.56 105 ALA A N 1
ATOM 812 C CA . ALA A 1 105 ? 5.476 -5.589 -3.760 1.00 85.56 105 ALA A CA 1
ATOM 813 C C . ALA A 1 105 ? 4.305 -4.815 -3.131 1.00 85.56 105 ALA A C 1
ATOM 815 O O . ALA A 1 105 ? 3.202 -5.358 -3.010 1.00 85.56 105 ALA A O 1
ATOM 816 N N . SER A 1 106 ? 4.529 -3.553 -2.748 1.00 86.75 106 SER A N 1
ATOM 817 C CA . SER A 1 106 ? 3.446 -2.689 -2.252 1.00 86.75 106 SER A CA 1
ATOM 818 C C . SER A 1 106 ? 2.393 -2.397 -3.329 1.00 86.75 106 SER A C 1
ATOM 820 O O . SER A 1 106 ? 1.226 -2.443 -2.985 1.00 86.75 106 SER A O 1
ATOM 822 N N . GLY A 1 107 ? 2.734 -2.346 -4.627 1.00 87.62 107 GLY A N 1
ATOM 823 C CA . GLY A 1 107 ? 1.728 -2.301 -5.710 1.00 87.62 107 GLY A CA 1
ATOM 824 C C . GLY A 1 107 ? 0.760 -3.499 -5.738 1.00 87.62 107 GLY A C 1
ATOM 825 O O . GLY A 1 107 ? -0.284 -3.460 -6.372 1.00 87.62 107 GLY A O 1
ATOM 826 N N . ASN A 1 108 ? 1.048 -4.584 -5.007 1.00 90.38 108 ASN A N 1
ATOM 827 C CA . ASN A 1 108 ? 0.089 -5.672 -4.818 1.00 90.38 108 ASN A CA 1
ATOM 828 C C . ASN A 1 108 ? -0.840 -5.484 -3.598 1.00 90.38 108 ASN A C 1
ATOM 830 O O . ASN A 1 108 ? -1.532 -6.422 -3.201 1.00 90.38 108 ASN A O 1
ATOM 834 N N . LEU A 1 109 ? -0.798 -4.345 -2.913 1.00 90.31 109 LEU A N 1
ATOM 835 C CA . LEU A 1 109 ? -1.617 -3.987 -1.754 1.00 90.31 109 LEU A CA 1
ATOM 836 C C . LEU A 1 109 ? -2.304 -2.656 -2.039 1.00 90.31 109 LEU A C 1
ATOM 838 O O . LEU A 1 109 ? -1.642 -1.647 -2.183 1.00 90.31 109 LEU A O 1
ATOM 842 N N . GLU A 1 110 ? -3.628 -2.667 -2.046 1.00 92.06 110 GLU A N 1
ATOM 843 C CA . GLU A 1 110 ? -4.444 -1.476 -2.267 1.00 92.06 110 GLU A CA 1
ATOM 844 C C . GLU A 1 110 ? -5.513 -1.352 -1.175 1.00 92.06 110 GLU A C 1
ATOM 846 O O . GLU A 1 110 ? -5.666 -2.225 -0.305 1.00 92.06 110 GLU A O 1
ATOM 851 N N . ALA A 1 111 ? -6.280 -0.264 -1.209 1.00 91.81 111 ALA A N 1
ATOM 852 C CA . ALA A 1 111 ? -7.363 -0.017 -0.267 1.00 91.81 111 ALA A CA 1
ATOM 853 C C . ALA A 1 111 ? -8.663 0.375 -0.976 1.00 91.81 111 ALA A C 1
ATOM 855 O O . ALA A 1 111 ? -8.708 1.307 -1.770 1.00 91.81 111 ALA A O 1
ATOM 856 N N . ILE A 1 112 ? -9.743 -0.309 -0.612 1.00 93.25 112 ILE A N 1
ATOM 857 C CA . ILE A 1 112 ? -11.115 0.068 -0.939 1.00 93.25 112 ILE A CA 1
ATOM 858 C C . ILE A 1 112 ? -11.523 1.215 -0.001 1.00 93.25 112 ILE A C 1
ATOM 860 O O . ILE A 1 112 ? -11.301 1.083 1.211 1.00 93.25 112 ILE A O 1
ATOM 864 N N . PRO A 1 113 ? -12.140 2.298 -0.513 1.00 93.62 113 PRO A N 1
ATOM 865 C CA . PRO A 1 113 ? -12.670 3.389 0.304 1.00 93.62 113 PRO A CA 1
ATOM 866 C C . PRO A 1 113 ? -13.699 2.927 1.352 1.00 93.62 113 PRO A C 1
ATOM 868 O O . PRO A 1 113 ? -14.178 1.793 1.293 1.00 93.62 113 PRO A O 1
ATOM 871 N N . PRO A 1 114 ? -14.078 3.785 2.315 1.00 95.81 114 PRO A N 1
ATOM 872 C CA . PRO A 1 114 ? -15.151 3.482 3.256 1.00 95.81 114 PRO A CA 1
ATOM 873 C C . PRO A 1 114 ? -16.461 3.114 2.551 1.00 95.81 114 PRO A C 1
ATOM 875 O O . PRO A 1 114 ? -16.869 3.784 1.605 1.00 95.81 114 PRO A O 1
ATOM 878 N N . TYR A 1 115 ? -17.131 2.057 3.016 1.00 95.31 115 TYR A N 1
ATOM 879 C CA . TYR A 1 115 ? -18.388 1.593 2.424 1.00 95.31 115 TYR A CA 1
ATOM 880 C C . TYR A 1 115 ? -19.259 0.832 3.431 1.00 95.31 115 TYR A C 1
ATOM 882 O O . TYR A 1 115 ? -18.796 0.428 4.502 1.00 95.31 115 TYR A O 1
ATOM 890 N N . ALA A 1 116 ? -20.525 0.615 3.075 1.00 96.94 116 ALA A N 1
ATOM 891 C CA . ALA A 1 116 ? -21.442 -0.266 3.789 1.00 96.94 116 ALA A CA 1
ATOM 892 C C . ALA A 1 116 ? -22.075 -1.265 2.813 1.00 96.94 116 ALA A C 1
ATOM 894 O O . ALA A 1 116 ? -22.395 -0.920 1.679 1.00 96.94 116 ALA A O 1
ATOM 895 N N . LEU A 1 117 ? -22.229 -2.513 3.246 1.00 95.31 117 LEU A N 1
ATOM 896 C CA . LEU A 1 117 ? -22.788 -3.605 2.449 1.00 95.31 117 LEU A CA 1
ATOM 897 C C . LEU A 1 117 ? -23.440 -4.619 3.390 1.00 95.31 117 LEU A C 1
ATOM 899 O O . LEU A 1 117 ? -22.822 -5.040 4.368 1.00 95.31 117 LEU A O 1
ATOM 903 N N . ASN A 1 118 ? -24.676 -5.023 3.087 1.00 96.19 118 ASN A N 1
ATOM 904 C CA . ASN A 1 118 ? -25.428 -6.050 3.822 1.00 96.19 118 ASN A CA 1
ATOM 905 C C . ASN A 1 118 ? -25.465 -5.824 5.346 1.00 96.19 118 ASN A C 1
ATOM 907 O O . ASN A 1 118 ? -25.182 -6.729 6.127 1.00 96.19 118 ASN A O 1
ATOM 911 N N . GLY A 1 119 ? -25.761 -4.593 5.776 1.00 96.31 119 GLY A N 1
ATOM 912 C CA . GLY A 1 119 ? -25.875 -4.244 7.199 1.00 96.31 119 GLY A CA 1
ATOM 913 C C . GLY A 1 119 ? -24.545 -4.133 7.954 1.00 96.31 119 GLY A C 1
ATOM 914 O O . GLY A 1 119 ? -24.549 -3.870 9.153 1.00 96.31 119 GLY A O 1
ATOM 915 N N . LYS A 1 120 ? -23.402 -4.290 7.276 1.00 95.19 120 LYS A N 1
ATOM 916 C CA . LYS A 1 120 ? -22.071 -4.093 7.856 1.00 95.19 120 LYS A CA 1
ATOM 917 C C . LYS A 1 120 ? -21.414 -2.838 7.287 1.00 95.19 120 LYS A C 1
ATOM 919 O O . LYS A 1 120 ? -21.444 -2.615 6.079 1.00 95.19 120 LYS A O 1
ATOM 924 N N . ALA A 1 121 ? -20.809 -2.039 8.163 1.00 95.50 121 ALA A N 1
ATOM 925 C CA . ALA A 1 121 ? -20.052 -0.845 7.799 1.00 95.50 121 ALA A CA 1
ATOM 926 C C . ALA A 1 121 ? -18.541 -1.086 7.922 1.00 95.50 121 ALA A C 1
ATOM 928 O O . ALA A 1 121 ? -18.073 -1.726 8.867 1.00 95.50 121 ALA A O 1
ATOM 929 N N . TRP A 1 122 ? -17.782 -0.527 6.982 1.00 95.12 122 TRP A N 1
ATOM 930 C CA . TRP A 1 122 ? -16.322 -0.479 6.984 1.00 95.12 122 TRP A CA 1
ATOM 931 C C . TRP A 1 122 ? -15.880 0.987 6.924 1.00 95.12 122 TRP A C 1
ATOM 933 O O . TRP A 1 122 ? -15.599 1.497 5.841 1.00 95.12 122 TRP A O 1
ATOM 943 N N . PRO A 1 123 ? -15.828 1.695 8.066 1.00 94.12 123 PRO A N 1
ATOM 944 C CA . PRO A 1 123 ? -15.535 3.131 8.097 1.00 94.12 123 PRO A CA 1
ATOM 945 C C . PRO A 1 123 ? -14.092 3.462 7.699 1.00 94.12 123 PRO A C 1
ATOM 947 O O . PRO A 1 123 ? -13.829 4.543 7.189 1.00 94.12 123 PRO A O 1
ATOM 950 N N . ALA A 1 124 ? -13.161 2.523 7.884 1.00 92.88 124 ALA A N 1
ATOM 951 C CA . ALA A 1 124 ? -11.796 2.620 7.369 1.00 92.88 124 ALA A CA 1
ATOM 952 C C . ALA A 1 124 ? -11.653 1.998 5.965 1.00 92.88 124 ALA A C 1
ATOM 954 O O . ALA A 1 124 ? -10.541 1.862 5.459 1.00 92.88 124 ALA A O 1
ATOM 955 N N . GLY A 1 125 ? -12.752 1.559 5.347 1.00 94.50 125 GLY A N 1
ATOM 956 C CA . GLY A 1 125 ? -12.710 0.734 4.148 1.00 94.50 125 GLY A CA 1
ATOM 957 C C . GLY A 1 125 ? -12.068 -0.628 4.411 1.00 94.50 125 GLY A C 1
ATOM 958 O O . GLY A 1 125 ? -12.122 -1.166 5.522 1.00 94.50 125 GLY A O 1
ATOM 959 N N . ARG A 1 126 ? -11.459 -1.218 3.382 1.00 93.44 126 ARG A N 1
ATOM 960 C CA . ARG A 1 126 ? -10.773 -2.513 3.495 1.00 93.44 126 ARG A CA 1
ATOM 961 C C . ARG A 1 126 ? -9.540 -2.559 2.627 1.00 93.44 126 ARG A C 1
ATOM 963 O O . ARG A 1 126 ? -9.555 -2.061 1.512 1.00 93.44 126 ARG A O 1
ATOM 970 N N . ARG A 1 127 ? -8.509 -3.261 3.087 1.00 92.81 127 ARG A N 1
ATOM 971 C CA . ARG A 1 127 ? -7.383 -3.603 2.220 1.00 92.81 127 ARG A CA 1
ATOM 972 C C . ARG A 1 127 ? -7.795 -4.641 1.185 1.00 92.81 127 ARG A C 1
ATOM 974 O O . ARG A 1 127 ? -8.624 -5.508 1.469 1.00 92.81 127 ARG A O 1
ATOM 981 N N . ILE A 1 128 ? -7.172 -4.590 0.022 1.00 93.06 128 ILE A N 1
ATOM 982 C CA . ILE A 1 128 ? -7.261 -5.605 -1.019 1.00 93.06 128 ILE A CA 1
ATOM 983 C C . ILE A 1 128 ? -5.846 -6.005 -1.422 1.00 93.06 128 ILE A C 1
ATOM 985 O O . ILE A 1 128 ? -4.953 -5.170 -1.530 1.00 93.06 128 ILE A O 1
ATOM 989 N N . VAL A 1 129 ? -5.613 -7.304 -1.551 1.00 91.62 129 VAL A N 1
ATOM 990 C CA . VAL A 1 129 ? -4.305 -7.856 -1.893 1.00 91.62 129 VAL A CA 1
ATOM 991 C C . VAL A 1 129 ? -4.452 -8.887 -2.996 1.00 91.62 129 VAL A C 1
ATOM 993 O O . VAL A 1 129 ? -5.380 -9.699 -2.963 1.00 91.62 129 VAL A O 1
ATOM 996 N N . GLY A 1 130 ? -3.517 -8.898 -3.941 1.00 91.50 130 GLY A N 1
ATOM 997 C CA . GLY A 1 130 ? -3.411 -10.001 -4.885 1.00 91.50 130 GLY A CA 1
ATOM 998 C C . GLY A 1 130 ? -2.871 -11.263 -4.216 1.00 91.50 130 GLY A C 1
ATOM 999 O O . GLY A 1 130 ? -2.053 -11.217 -3.287 1.00 91.50 130 GLY A O 1
ATOM 1000 N N . LYS A 1 131 ? -3.368 -12.404 -4.675 1.00 89.88 131 LYS A N 1
ATOM 1001 C CA . LYS A 1 131 ? -3.080 -13.746 -4.182 1.00 89.88 131 LYS A CA 1
ATOM 1002 C C . LYS A 1 131 ? -2.395 -14.534 -5.291 1.00 89.88 131 LYS A C 1
ATOM 1004 O O . LYS A 1 131 ? -2.882 -14.564 -6.414 1.00 89.88 131 LYS A O 1
ATOM 1009 N N . HIS A 1 132 ? -1.310 -15.208 -4.917 1.00 85.00 132 HIS A N 1
ATOM 1010 C CA . HIS A 1 132 ? -0.632 -16.212 -5.732 1.00 85.00 132 HIS A CA 1
ATOM 1011 C C . HIS A 1 132 ? -0.614 -17.526 -4.959 1.00 85.00 132 HIS A C 1
ATOM 1013 O O . HIS A 1 132 ? -0.129 -17.555 -3.828 1.00 85.00 132 HIS A O 1
ATOM 1019 N N . ASP A 1 133 ? -1.160 -18.601 -5.525 1.00 76.81 133 ASP A N 1
ATOM 1020 C CA . ASP A 1 133 ? -1.323 -19.873 -4.799 1.00 76.81 133 ASP A CA 1
ATOM 1021 C C . ASP A 1 133 ? 0.011 -20.530 -4.412 1.00 76.81 133 ASP A C 1
ATOM 1023 O O . ASP A 1 133 ? 0.097 -21.217 -3.395 1.00 76.81 133 ASP A O 1
ATOM 1027 N N . SER A 1 134 ? 1.071 -20.269 -5.176 1.00 72.56 134 SER A N 1
ATOM 1028 C CA . SER A 1 134 ? 2.420 -20.782 -4.928 1.00 72.56 134 SER A CA 1
ATOM 1029 C C . SER A 1 134 ? 3.265 -19.904 -3.998 1.00 72.56 134 SER A C 1
ATOM 1031 O O . SER A 1 134 ? 4.369 -20.301 -3.621 1.00 72.56 134 SER A O 1
ATOM 1033 N N . GLU A 1 135 ? 2.784 -18.721 -3.597 1.00 71.31 135 GLU A N 1
ATOM 1034 C CA . GLU A 1 135 ? 3.606 -17.736 -2.896 1.00 71.31 135 GLU A CA 1
ATOM 1035 C C . GLU A 1 135 ? 2.929 -17.139 -1.658 1.00 71.31 135 GLU A C 1
ATOM 1037 O O . GLU A 1 135 ? 1.864 -16.520 -1.695 1.00 71.31 135 GLU A O 1
ATOM 1042 N N . ARG A 1 136 ? 3.616 -17.245 -0.515 1.00 72.69 136 ARG A N 1
ATOM 1043 C CA . ARG A 1 136 ? 3.148 -16.652 0.739 1.00 72.69 136 ARG A CA 1
ATOM 1044 C C . ARG A 1 136 ? 3.558 -15.185 0.842 1.00 72.69 136 ARG A C 1
ATOM 1046 O O . ARG A 1 136 ? 4.737 -14.872 1.022 1.00 72.69 136 ARG A O 1
ATOM 1053 N N . ARG A 1 137 ? 2.564 -14.297 0.899 1.00 79.62 137 ARG A N 1
ATOM 1054 C CA . ARG A 1 137 ? 2.772 -12.892 1.265 1.00 79.62 137 ARG A CA 1
ATOM 1055 C C . ARG A 1 137 ? 3.135 -12.756 2.744 1.00 79.62 137 ARG A C 1
ATOM 1057 O O . ARG A 1 137 ? 2.353 -13.114 3.624 1.00 79.62 137 ARG A O 1
ATOM 1064 N N . ARG A 1 138 ? 4.323 -12.220 3.030 1.00 79.81 138 ARG A N 1
ATOM 1065 C CA . ARG A 1 138 ? 4.881 -12.189 4.396 1.00 79.81 138 ARG A CA 1
ATOM 1066 C C . ARG A 1 138 ? 4.251 -11.122 5.285 1.00 79.81 138 ARG A C 1
ATOM 1068 O O . ARG A 1 138 ? 3.988 -11.392 6.445 1.00 79.81 138 ARG A O 1
ATOM 1075 N N . ILE A 1 139 ? 3.920 -9.959 4.723 1.00 82.62 139 ILE A N 1
ATOM 1076 C CA . ILE A 1 139 ? 3.270 -8.856 5.453 1.00 82.62 139 ILE A CA 1
ATOM 1077 C C . ILE A 1 139 ? 1.812 -9.175 5.847 1.00 82.62 139 ILE A C 1
ATOM 1079 O O . ILE A 1 139 ? 1.227 -8.499 6.685 1.00 82.62 139 ILE A O 1
ATOM 1083 N N . LEU A 1 140 ? 1.207 -10.219 5.272 1.00 86.50 140 LEU A N 1
ATOM 1084 C CA . LEU A 1 140 ? -0.224 -10.487 5.404 1.00 86.50 140 LEU A CA 1
ATOM 1085 C C . LEU A 1 140 ? -0.702 -10.734 6.849 1.00 86.50 140 LEU A C 1
ATOM 1087 O O . LEU A 1 140 ? -1.686 -10.102 7.225 1.00 86.50 140 LEU A O 1
ATOM 1091 N N . PRO A 1 141 ? -0.017 -11.536 7.693 1.00 88.50 141 PRO A N 1
ATOM 1092 C CA . PRO A 1 141 ? -0.404 -11.689 9.096 1.00 88.50 141 PRO A CA 1
ATOM 1093 C C . PRO A 1 141 ? -0.364 -10.366 9.869 1.00 88.50 141 PRO A C 1
ATOM 1095 O O . PRO A 1 141 ? -1.233 -10.116 10.696 1.00 88.50 141 PRO A O 1
ATOM 1098 N N . TYR A 1 142 ? 0.600 -9.486 9.567 1.00 87.94 142 TYR A N 1
ATOM 1099 C CA . TYR A 1 142 ? 0.657 -8.151 10.165 1.00 87.94 142 TYR A CA 1
ATOM 1100 C C . TYR A 1 142 ? -0.560 -7.305 9.764 1.00 87.94 142 TYR A C 1
ATOM 1102 O O . TYR A 1 142 ? -1.172 -6.679 10.628 1.00 87.94 142 TYR A O 1
ATOM 1110 N N . LEU A 1 143 ? -0.946 -7.320 8.480 1.00 89.62 143 LEU A N 1
ATOM 1111 C CA . LEU A 1 143 ? -2.113 -6.583 7.974 1.00 89.62 143 LEU A CA 1
ATOM 1112 C C . LEU A 1 143 ? -3.435 -7.099 8.551 1.00 89.62 143 LEU A C 1
ATOM 1114 O O . LEU A 1 143 ? -4.348 -6.302 8.779 1.00 89.62 143 LEU A O 1
ATOM 1118 N N . GLU A 1 144 ? -3.540 -8.414 8.753 1.00 90.94 144 GLU A N 1
ATOM 1119 C CA . GLU A 1 144 ? -4.691 -9.069 9.378 1.00 90.94 144 GLU A CA 1
ATOM 1120 C C . GLU A 1 144 ? -4.795 -8.726 10.864 1.00 90.94 144 GLU A C 1
ATOM 1122 O O . GLU A 1 144 ? -5.889 -8.413 11.327 1.00 90.94 144 GLU A O 1
ATOM 1127 N N . ALA A 1 145 ? -3.663 -8.680 11.571 1.00 92.69 145 ALA A N 1
ATOM 1128 C CA . ALA A 1 145 ? -3.593 -8.303 12.981 1.00 92.69 145 ALA A CA 1
ATOM 1129 C C . ALA A 1 145 ? -3.937 -6.828 13.257 1.00 92.69 145 ALA A C 1
ATOM 1131 O O . ALA A 1 145 ? -4.130 -6.457 14.406 1.00 92.69 145 ALA A O 1
ATOM 1132 N N . GLN A 1 146 ? -4.028 -5.973 12.231 1.00 91.38 146 GLN A N 1
ATOM 1133 C CA . GLN A 1 146 ? -4.526 -4.601 12.408 1.00 91.38 146 GLN A CA 1
ATOM 1134 C C . GLN A 1 146 ? -6.055 -4.526 12.536 1.00 91.38 146 GLN A C 1
ATOM 1136 O O . GLN A 1 146 ? -6.564 -3.470 12.898 1.00 91.38 146 GLN A O 1
ATOM 1141 N N . GLU A 1 147 ? -6.770 -5.601 12.170 1.00 90.56 147 GLU A N 1
ATOM 1142 C CA . GLU A 1 147 ? -8.224 -5.820 12.287 1.00 90.56 147 GLU A CA 1
ATOM 1143 C C . GLU A 1 147 ? -9.136 -4.862 11.493 1.00 90.56 147 GLU A C 1
ATOM 1145 O O . GLU A 1 147 ? -9.954 -5.308 10.683 1.00 90.56 147 GLU A O 1
ATOM 1150 N N . SER A 1 148 ? -8.961 -3.552 11.667 1.00 90.12 148 SER A N 1
ATOM 1151 C CA . SER A 1 148 ? -9.783 -2.451 11.143 1.00 90.12 148 SER A CA 1
ATOM 1152 C C . SER A 1 148 ? -10.005 -2.477 9.629 1.00 90.12 148 SER A C 1
ATOM 1154 O O . SER A 1 148 ? -11.059 -2.068 9.149 1.00 90.12 148 SER A O 1
ATOM 1156 N N . GLN A 1 149 ? -9.036 -2.993 8.872 1.00 93.44 149 GLN A N 1
ATOM 1157 C CA . GLN A 1 149 ? -9.086 -3.106 7.414 1.00 93.44 149 GLN A CA 1
ATOM 1158 C C . GLN A 1 149 ? -8.718 -4.524 6.956 1.00 93.44 149 GLN A C 1
ATOM 1160 O O . GLN A 1 149 ? -7.866 -4.689 6.078 1.00 93.44 149 GLN A O 1
ATOM 1165 N N . LYS A 1 150 ? -9.324 -5.559 7.563 1.00 89.69 150 LYS A N 1
ATOM 1166 C CA . LYS A 1 150 ? -9.071 -6.972 7.217 1.00 89.69 150 LYS A CA 1
ATOM 1167 C C . LYS A 1 150 ? -9.022 -7.191 5.686 1.00 89.69 150 LYS A C 1
ATOM 1169 O O . LYS A 1 150 ? -10.051 -6.977 5.020 1.00 89.69 150 LYS A O 1
ATOM 1174 N N . PRO A 1 151 ? -7.879 -7.651 5.133 1.00 92.00 151 PRO A N 1
ATOM 1175 C CA . PRO A 1 151 ? -7.688 -7.732 3.690 1.00 92.00 151 PRO A CA 1
ATOM 1176 C C . PRO A 1 151 ? -8.682 -8.655 2.973 1.00 92.00 151 PRO A C 1
ATOM 1178 O O . PRO A 1 151 ? -9.004 -9.744 3.451 1.00 92.00 151 PRO A O 1
ATOM 1181 N N . LEU A 1 152 ? -9.151 -8.225 1.804 1.00 92.94 152 LEU A N 1
ATOM 1182 C CA . LEU A 1 152 ? -9.671 -9.093 0.749 1.00 92.94 152 LEU A CA 1
ATOM 1183 C C . LEU A 1 152 ? -8.511 -9.654 -0.059 1.00 92.94 152 LEU A C 1
ATOM 1185 O O . LEU A 1 152 ? -7.539 -8.949 -0.303 1.00 92.94 152 LEU A O 1
ATOM 1189 N N . ARG A 1 153 ? -8.631 -10.907 -0.492 1.00 92.56 153 ARG A N 1
ATOM 1190 C CA . ARG A 1 153 ? -7.631 -11.566 -1.331 1.00 92.56 153 ARG A CA 1
ATOM 1191 C C . ARG A 1 153 ? -8.265 -11.853 -2.685 1.00 92.56 153 ARG A C 1
ATOM 1193 O O . ARG A 1 153 ? -9.256 -12.578 -2.717 1.00 92.56 153 ARG A O 1
ATOM 1200 N N . LEU A 1 154 ? -7.716 -11.291 -3.755 1.00 92.56 154 LEU A N 1
ATOM 1201 C CA . LEU A 1 154 ?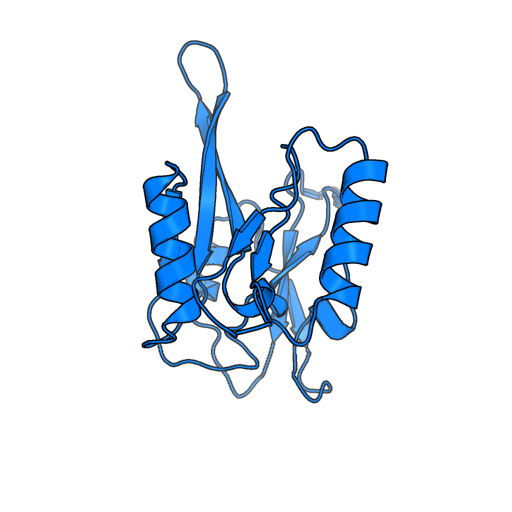 -8.153 -11.558 -5.127 1.00 92.56 154 LEU A CA 1
ATOM 1202 C C . LEU A 1 154 ? -7.081 -12.335 -5.878 1.00 92.56 154 LEU A C 1
ATOM 1204 O O . LEU A 1 154 ? -5.898 -12.145 -5.623 1.00 92.56 154 LEU A O 1
ATOM 1208 N N . ASP A 1 155 ? -7.489 -13.210 -6.789 1.00 92.00 155 ASP A N 1
ATOM 1209 C CA . ASP A 1 155 ? -6.545 -13.919 -7.646 1.00 92.00 155 ASP A CA 1
ATOM 1210 C C . ASP A 1 155 ? -5.913 -12.954 -8.659 1.00 92.00 155 ASP A C 1
ATOM 1212 O O . ASP A 1 155 ? -6.611 -12.294 -9.432 1.00 92.00 155 ASP A O 1
ATOM 1216 N N . THR A 1 156 ? -4.585 -12.869 -8.628 1.00 92.06 156 THR A N 1
ATOM 1217 C CA . THR A 1 156 ? -3.788 -12.075 -9.570 1.00 92.06 156 THR A CA 1
ATOM 1218 C C . THR A 1 156 ? -2.769 -12.926 -10.324 1.00 92.06 156 THR A C 1
ATOM 1220 O O . THR A 1 156 ? -1.885 -12.379 -10.978 1.00 92.06 156 THR A O 1
ATOM 1223 N N . CYS A 1 157 ? -2.890 -14.260 -10.284 1.00 90.25 157 CYS A N 1
ATOM 1224 C CA . CYS A 1 157 ? -1.987 -15.186 -10.980 1.00 90.25 157 CYS A CA 1
ATOM 1225 C C . CYS A 1 157 ? -2.029 -15.033 -12.506 1.00 90.25 157 CYS A C 1
ATOM 1227 O O . CYS A 1 157 ? -1.065 -15.382 -13.183 1.00 90.25 157 CYS A O 1
ATOM 1229 N N . TRP A 1 158 ? -3.144 -14.531 -13.042 1.00 91.44 158 TRP A N 1
ATOM 1230 C CA . TRP A 1 158 ? -3.356 -14.333 -14.477 1.00 91.44 158 TRP A CA 1
ATOM 1231 C C . TRP A 1 158 ? -2.579 -13.137 -15.050 1.00 91.44 158 TRP A C 1
ATOM 1233 O O . TRP A 1 158 ? -2.437 -13.025 -16.266 1.00 91.44 158 TRP A O 1
ATOM 1243 N N . LEU A 1 159 ? -2.057 -12.257 -14.193 1.00 90.69 159 LEU A N 1
ATOM 1244 C CA . LEU A 1 159 ? -1.230 -11.122 -14.588 1.00 90.69 159 LEU A CA 1
ATOM 1245 C C . LEU A 1 159 ? 0.248 -11.518 -14.647 1.00 90.69 159 LEU A C 1
ATOM 1247 O O . LEU A 1 159 ? 0.765 -12.214 -13.770 1.00 90.69 159 LEU A O 1
ATOM 1251 N N . THR A 1 160 ? 0.960 -11.008 -15.654 1.00 88.62 160 THR A N 1
ATOM 1252 C CA . THR A 1 160 ? 2.392 -11.279 -15.847 1.00 88.62 160 THR A CA 1
ATOM 1253 C C . THR A 1 160 ? 3.225 -10.831 -14.643 1.00 88.62 160 THR A C 1
ATOM 1255 O O . THR A 1 160 ? 4.074 -11.594 -14.165 1.00 88.62 160 THR A O 1
ATOM 1258 N N . VAL A 1 161 ? 2.979 -9.615 -14.134 1.00 87.81 161 VAL A N 1
ATOM 1259 C CA . VAL A 1 161 ? 3.643 -9.109 -12.922 1.00 87.81 161 VAL A CA 1
ATOM 1260 C C . VAL A 1 161 ? 2.921 -9.620 -11.677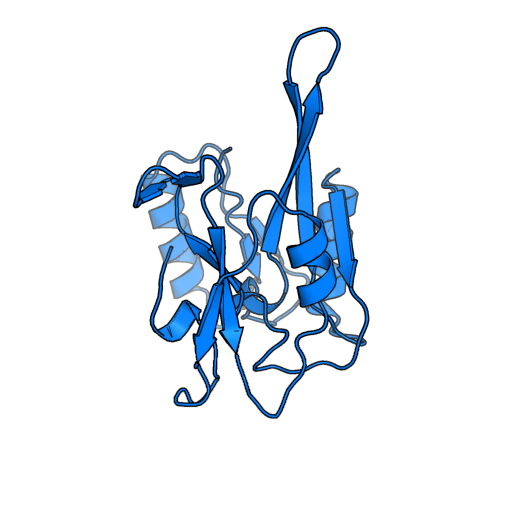 1.00 87.81 161 VAL A C 1
ATOM 1262 O O . VAL A 1 161 ? 3.576 -10.106 -10.755 1.00 87.81 161 VAL A O 1
ATOM 1265 N N . GLY A 1 162 ? 1.588 -9.620 -11.674 1.00 89.50 162 GLY A N 1
ATOM 1266 C CA . GLY A 1 162 ? 0.804 -10.308 -10.651 1.00 89.50 162 GLY A CA 1
ATOM 1267 C C . GLY A 1 162 ? 0.298 -9.404 -9.534 1.00 89.50 162 GLY A C 1
ATOM 1268 O O . GLY A 1 162 ? 0.084 -9.894 -8.419 1.00 89.50 162 GLY A O 1
ATOM 1269 N N . ARG A 1 163 ? 0.151 -8.102 -9.782 1.00 90.69 163 ARG A N 1
ATOM 1270 C CA . ARG A 1 163 ? -0.192 -7.108 -8.765 1.00 90.69 163 ARG A CA 1
ATOM 1271 C C . ARG A 1 163 ? -1.619 -6.596 -8.927 1.00 90.69 163 ARG A C 1
ATOM 1273 O O . ARG A 1 163 ? -2.149 -6.502 -10.027 1.00 90.69 163 ARG A O 1
ATOM 1280 N N . ILE A 1 164 ? -2.250 -6.289 -7.798 1.00 92.50 164 ILE A N 1
ATOM 1281 C CA . ILE A 1 164 ? -3.625 -5.792 -7.764 1.00 92.50 164 ILE A CA 1
ATOM 1282 C C . ILE A 1 164 ? -3.776 -4.432 -8.475 1.00 92.50 164 ILE A C 1
ATOM 1284 O O . ILE A 1 164 ? -4.790 -4.2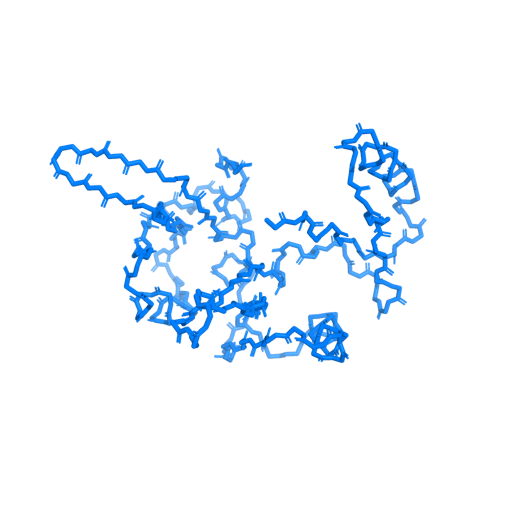17 -9.137 1.00 92.50 164 ILE A O 1
ATOM 1288 N N . ASP A 1 165 ? -2.753 -3.570 -8.413 1.00 91.81 165 ASP A N 1
ATOM 1289 C CA . ASP A 1 165 ? -2.739 -2.240 -9.041 1.00 91.81 165 ASP A CA 1
ATOM 1290 C C . ASP A 1 165 ? -2.843 -2.262 -10.575 1.00 91.81 165 ASP A C 1
ATOM 1292 O O . ASP A 1 165 ? -3.232 -1.273 -11.192 1.00 91.81 165 ASP A O 1
ATOM 1296 N N . GLU A 1 166 ? -2.544 -3.398 -11.210 1.00 92.19 166 GLU A N 1
ATOM 1297 C CA . GLU A 1 166 ? -2.593 -3.542 -12.668 1.00 92.19 166 GLU A CA 1
ATOM 1298 C C . GLU A 1 166 ? -4.026 -3.547 -13.228 1.00 92.19 166 GLU A C 1
ATOM 1300 O O . GLU A 1 166 ? -4.213 -3.337 -14.426 1.00 92.19 166 GLU A O 1
ATOM 1305 N N . PHE A 1 167 ? -5.043 -3.785 -12.392 1.00 91.56 167 PHE A N 1
ATOM 1306 C CA . PHE A 1 167 ? -6.452 -3.789 -12.821 1.00 91.56 167 PHE A CA 1
ATOM 1307 C C . PHE A 1 167 ? -7.416 -3.124 -11.834 1.00 91.56 167 PHE A C 1
ATOM 1309 O O . PHE A 1 167 ? -8.566 -2.860 -12.187 1.00 91.56 167 PHE A O 1
ATOM 1316 N N . PHE A 1 168 ? -6.975 -2.866 -10.605 1.00 85.81 168 PHE A N 1
ATOM 1317 C CA . PHE A 1 168 ? -7.751 -2.188 -9.580 1.00 85.81 168 PHE A CA 1
ATOM 1318 C C . PHE A 1 168 ? -6.980 -0.953 -9.121 1.00 85.81 168 PHE A C 1
ATOM 1320 O O . PHE A 1 168 ? -5.887 -1.074 -8.582 1.00 85.81 168 PHE A O 1
ATOM 1327 N N . LEU A 1 169 ? -7.556 0.230 -9.323 1.00 74.19 169 LEU A N 1
ATOM 1328 C CA . LEU A 1 169 ? -6.945 1.500 -8.933 1.00 74.19 169 LEU A CA 1
ATOM 1329 C C . LEU A 1 169 ? -7.734 2.148 -7.795 1.00 74.19 169 LEU A C 1
ATOM 1331 O O . LEU A 1 169 ? -8.960 2.020 -7.722 1.00 74.19 169 LEU A O 1
ATOM 1335 N N . ARG A 1 170 ? -6.996 2.835 -6.923 1.00 60.97 170 ARG A N 1
ATOM 1336 C CA . ARG A 1 170 ? -7.506 3.643 -5.817 1.00 60.97 170 ARG A CA 1
ATOM 1337 C C . ARG A 1 170 ? -7.789 5.081 -6.240 1.00 60.97 170 ARG A C 1
ATOM 1339 O O . ARG A 1 170 ? -6.989 5.634 -7.026 1.00 60.97 170 ARG A O 1
#

InterPro domains:
  IPR004303 Protein-arginine deiminase [PTHR10837] (14-168)
  IPR013530 Protein-arginine deiminase, C-terminal [PF03068] (14-168)

Foldseek 3Di:
DQDQAEFEDAPVCVVVLVVVQVVSVVVVGPDGYYYRPPDNDGCVQQFWDKDKDWDADPVGIDMAIEIEGFEDDDDPVNVSVQVVCVVVVHHYHYDYDHDDLAFRGNLQKDFDAWDDDPNDTQNRGAIEGEDDPVDDRRCQVVRCVVVSHNYDYDHQVPPPSRGPNVPDPD

Secondary structure (DSSP, 8-state):
-----EEE--GGGHHHHHHHHHHHHHTT-SSPPEEETT-----GGGTEEEEEEEEEETTEEEEEEEEEEP--S--HHHHHHHHHHHHTT-EEEE------TTTSSGGGEEEEPSEEETTEEETT-EEEEEEBTTB--TTHHHHHHT-TT--EEEE-TTSSS--GGGT---